Protein AF-A0A257JCA1-F1 (afdb_monomer_lite)

Foldseek 3Di:
DDDDDDPPVVVVVVVVVVVVVVVVVVVVVVPDDDPDDDDDDDDDDDDDDDDDDDPDDDDDDDDDDDDDPDDDPDDDPDDADWPDADDDPPDDDDPPDDGTDGDCVVVVVVVVVVVVVD

Structure (mmCIF, N/CA/C/O backbone):
data_AF-A0A257JCA1-F1
#
_entry.id   AF-A0A257JCA1-F1
#
loop_
_atom_site.group_PDB
_atom_site.id
_atom_site.type_symbol
_atom_site.label_atom_id
_atom_site.label_alt_id
_atom_site.label_comp_id
_atom_site.label_asym_id
_atom_site.label_entity_id
_atom_site.label_seq_id
_atom_site.pdbx_PDB_ins_code
_atom_site.Cartn_x
_atom_site.Cartn_y
_atom_site.Cartn_z
_atom_site.occupancy
_atom_site.B_iso_or_equiv
_atom_site.auth_seq_id
_atom_site.auth_comp_id
_atom_site.auth_asym_id
_atom_site.auth_atom_id
_atom_site.pdbx_PDB_model_num
ATOM 1 N N . MET A 1 1 ? 96.334 26.324 -127.479 1.00 39.38 1 MET A N 1
ATOM 2 C CA . MET A 1 1 ? 95.784 27.562 -126.886 1.00 39.38 1 MET A CA 1
ATOM 3 C C . MET A 1 1 ? 94.420 27.257 -126.270 1.00 39.38 1 MET A C 1
ATOM 5 O O . MET A 1 1 ? 93.575 26.792 -127.014 1.00 39.38 1 MET A O 1
ATOM 9 N N . ILE A 1 2 ? 94.298 27.480 -124.946 1.00 42.25 2 ILE A N 1
ATOM 10 C CA . ILE A 1 2 ? 93.134 27.915 -124.125 1.00 42.25 2 ILE A CA 1
ATOM 11 C C . ILE A 1 2 ? 91.769 27.204 -124.338 1.00 42.25 2 ILE A C 1
ATOM 13 O O . ILE A 1 2 ? 91.261 27.161 -125.443 1.00 42.25 2 ILE A O 1
ATOM 17 N N . GLY A 1 3 ? 91.041 26.707 -123.331 1.00 42.28 3 GLY A N 1
ATOM 18 C CA . GLY A 1 3 ? 91.123 26.918 -121.888 1.00 42.28 3 GLY A CA 1
ATOM 19 C C . GLY A 1 3 ? 90.089 26.077 -121.124 1.00 42.28 3 GLY A C 1
ATOM 20 O O . GLY A 1 3 ? 89.046 25.676 -121.640 1.00 42.28 3 GLY A O 1
ATOM 21 N N . SER A 1 4 ? 90.459 25.792 -119.884 1.00 62.75 4 SER A N 1
ATOM 22 C CA . SER A 1 4 ? 89.821 24.966 -118.867 1.00 62.75 4 SER A CA 1
ATOM 23 C C . SER A 1 4 ? 88.777 25.743 -118.063 1.00 62.75 4 SER A C 1
ATOM 25 O O . SER A 1 4 ? 89.160 26.576 -117.261 1.00 62.75 4 SER A O 1
ATOM 27 N N . GLU A 1 5 ? 87.482 25.447 -118.175 1.00 54.94 5 GLU A N 1
ATOM 28 C CA . GLU A 1 5 ? 86.466 25.975 -117.249 1.00 54.94 5 GLU A CA 1
ATOM 29 C C . GLU A 1 5 ? 85.265 25.010 -117.236 1.00 54.94 5 GLU A C 1
ATOM 31 O O . GLU A 1 5 ? 84.702 24.771 -118.303 1.00 54.94 5 GLU A O 1
ATOM 36 N N . ARG A 1 6 ? 84.868 24.473 -116.062 1.00 54.22 6 ARG A N 1
ATOM 37 C CA . ARG A 1 6 ? 83.519 23.959 -115.652 1.00 54.22 6 ARG A CA 1
ATOM 38 C C . ARG A 1 6 ? 83.479 22.756 -114.659 1.00 54.22 6 ARG A C 1
ATOM 40 O O . ARG A 1 6 ? 82.448 22.081 -114.630 1.00 54.22 6 ARG A O 1
ATOM 47 N N . PRO A 1 7 ? 84.445 22.496 -113.746 1.00 52.44 7 PRO A N 1
ATOM 48 C CA . PRO A 1 7 ? 84.179 21.578 -112.622 1.00 52.44 7 PRO A CA 1
ATOM 49 C C . PRO A 1 7 ? 83.184 22.177 -111.596 1.00 52.44 7 PRO A C 1
ATOM 51 O O . PRO A 1 7 ? 82.576 21.457 -110.806 1.00 52.44 7 PRO A O 1
ATOM 54 N N . LEU A 1 8 ? 82.942 23.495 -111.652 1.00 58.09 8 LEU A N 1
ATOM 55 C CA . LEU A 1 8 ? 82.183 24.244 -110.644 1.00 58.09 8 LEU A CA 1
ATOM 56 C C . LEU A 1 8 ? 80.653 24.042 -110.705 1.00 58.09 8 LEU A C 1
ATOM 58 O O . LEU A 1 8 ? 79.987 24.024 -109.670 1.00 58.09 8 LEU A O 1
ATOM 62 N N . LYS A 1 9 ? 80.072 23.819 -111.898 1.00 54.44 9 LYS A N 1
ATOM 63 C CA . LYS A 1 9 ? 78.611 23.625 -112.051 1.00 54.44 9 LYS A CA 1
ATOM 64 C C . LYS A 1 9 ? 78.116 22.302 -111.451 1.00 54.44 9 LYS A C 1
ATOM 66 O O . LYS A 1 9 ? 76.950 22.207 -111.074 1.00 54.44 9 LYS A O 1
ATOM 71 N N . LEU A 1 10 ? 78.980 21.288 -111.347 1.00 59.59 10 LEU A N 1
ATOM 72 C CA . LEU A 1 10 ? 78.611 19.973 -110.816 1.00 59.59 10 LEU A CA 1
ATOM 73 C C . LEU A 1 10 ? 78.616 19.951 -109.278 1.00 59.59 10 LEU A C 1
ATOM 75 O O . LEU A 1 10 ? 77.737 19.334 -108.678 1.00 59.59 10 LEU A O 1
ATOM 79 N N . MET A 1 11 ? 79.538 20.684 -108.641 1.00 60.31 11 MET A N 1
ATOM 80 C CA . MET A 1 11 ? 79.561 20.869 -107.181 1.00 60.31 11 MET A CA 1
ATOM 81 C C . MET A 1 11 ? 78.356 21.680 -106.686 1.00 60.31 11 MET A C 1
ATOM 83 O O . MET A 1 11 ? 77.721 21.276 -105.714 1.00 60.31 11 MET A O 1
ATOM 87 N N . PHE A 1 12 ? 77.963 22.745 -107.396 1.00 60.31 12 PHE A N 1
ATOM 88 C CA . PHE A 1 12 ? 76.792 23.554 -107.023 1.00 60.31 12 PHE A CA 1
ATOM 89 C C . PHE A 1 12 ? 75.468 22.774 -107.110 1.00 60.31 12 PHE A C 1
ATOM 91 O O . PHE A 1 12 ? 74.595 22.928 -106.259 1.00 60.31 12 PHE A O 1
ATOM 98 N N . ARG A 1 13 ? 75.330 21.876 -108.098 1.00 66.56 13 ARG A N 1
ATOM 99 C CA . ARG A 1 13 ? 74.152 20.997 -108.234 1.00 66.56 13 ARG A CA 1
ATOM 100 C C . ARG A 1 13 ? 74.057 19.960 -107.116 1.00 66.56 13 ARG A C 1
ATOM 102 O O . ARG A 1 13 ? 72.957 19.677 -106.656 1.00 66.56 13 ARG A O 1
ATOM 109 N N . ARG A 1 14 ? 75.193 19.416 -106.664 1.00 72.50 14 ARG A N 1
ATOM 110 C CA . ARG A 1 14 ? 75.245 18.472 -105.535 1.00 72.50 14 ARG A CA 1
ATOM 111 C C . ARG A 1 14 ? 74.912 19.158 -104.206 1.00 72.50 14 ARG A C 1
ATOM 113 O O . ARG A 1 14 ? 74.148 18.592 -103.434 1.00 72.50 14 ARG A O 1
ATOM 120 N N . ALA A 1 15 ? 75.398 20.385 -103.996 1.00 74.19 15 ALA A N 1
ATOM 121 C CA . ALA A 1 15 ? 75.069 21.195 -102.821 1.00 74.19 15 ALA A CA 1
ATOM 122 C C . ALA A 1 15 ? 73.580 21.594 -102.771 1.00 74.19 15 ALA A C 1
ATOM 124 O O . ALA A 1 15 ? 72.957 21.556 -101.711 1.00 74.19 15 ALA A O 1
ATOM 125 N N . ALA A 1 16 ? 72.980 21.916 -103.923 1.00 77.38 16 ALA A N 1
ATOM 126 C CA . ALA A 1 16 ? 71.544 22.180 -104.013 1.00 77.38 16 ALA A CA 1
ATOM 127 C C . ALA A 1 16 ? 70.705 20.925 -103.705 1.00 77.38 16 ALA A C 1
ATOM 129 O O . ALA A 1 16 ? 69.704 21.016 -102.996 1.00 77.38 16 ALA A O 1
ATOM 130 N N . LEU A 1 17 ? 71.132 19.745 -104.179 1.00 79.69 17 LEU A N 1
ATOM 131 C CA . LEU A 1 17 ? 70.440 18.482 -103.905 1.00 79.69 17 LEU A CA 1
ATOM 132 C C . LEU A 1 17 ? 70.507 18.099 -102.417 1.00 79.69 17 LEU A C 1
ATOM 134 O O . LEU A 1 17 ? 69.503 17.666 -101.856 1.00 79.69 17 LEU A O 1
ATOM 138 N N . SER A 1 18 ? 71.663 18.289 -101.767 1.00 79.12 18 SER A N 1
ATOM 139 C CA . SER A 1 18 ? 71.821 18.006 -100.334 1.00 79.12 18 SER A CA 1
ATOM 140 C C . SER A 1 18 ? 71.013 18.965 -99.460 1.00 79.12 18 SER A C 1
ATOM 142 O O . SER A 1 18 ? 70.424 18.531 -98.474 1.00 79.12 18 SER A O 1
ATOM 144 N N . ALA A 1 19 ? 70.930 20.247 -99.834 1.00 81.06 19 ALA A N 1
ATOM 145 C CA . ALA A 1 19 ? 70.108 21.228 -99.126 1.00 81.06 19 ALA A CA 1
ATOM 146 C C . ALA A 1 19 ? 68.605 20.912 -99.235 1.00 81.06 19 ALA A C 1
ATOM 148 O O . ALA A 1 19 ? 67.873 21.038 -98.253 1.00 81.06 19 ALA A O 1
ATOM 149 N N . LEU A 1 20 ? 68.150 20.441 -100.403 1.00 82.62 20 LEU A N 1
ATOM 150 C CA . LEU A 1 20 ? 66.756 20.045 -100.612 1.00 82.62 20 LEU A CA 1
ATOM 151 C C . LEU A 1 20 ? 66.385 18.801 -99.784 1.00 82.62 20 LEU A C 1
ATOM 153 O O . LEU A 1 20 ? 65.335 18.771 -99.143 1.00 82.62 20 LEU A O 1
ATOM 157 N N . LEU A 1 21 ? 67.276 17.803 -99.745 1.00 82.31 21 LEU A N 1
ATOM 158 C CA . LEU A 1 21 ? 67.121 16.599 -98.921 1.00 82.31 21 LEU A CA 1
ATOM 159 C C . LEU A 1 21 ? 67.073 16.935 -97.426 1.00 82.31 21 LEU A C 1
ATOM 161 O O . LEU A 1 21 ? 66.183 16.459 -96.723 1.00 82.31 21 LEU A O 1
ATOM 165 N N . PHE A 1 22 ? 67.970 17.802 -96.951 1.00 81.12 22 PHE A N 1
ATOM 166 C CA . PHE A 1 22 ? 67.994 18.216 -95.548 1.00 81.12 22 PHE A CA 1
ATOM 167 C C . PHE A 1 22 ? 66.722 18.981 -95.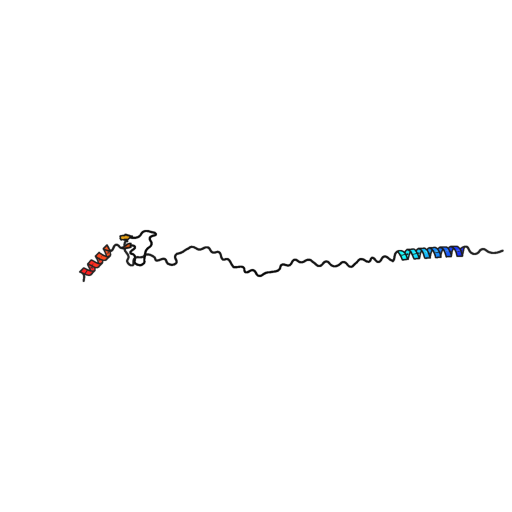151 1.00 81.12 22 PHE A C 1
ATOM 169 O O . PHE A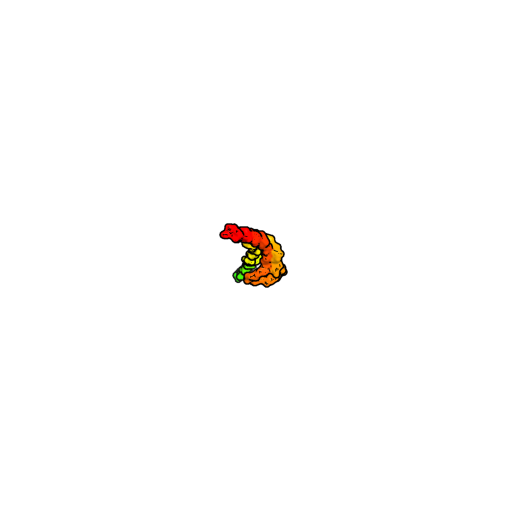 1 22 ? 66.149 18.714 -94.099 1.00 81.12 22 PHE A O 1
ATOM 176 N N . SER A 1 23 ? 66.220 19.858 -96.027 1.00 79.19 23 SER A N 1
ATOM 177 C CA . SER A 1 23 ? 64.949 20.567 -95.821 1.00 79.19 23 SER A CA 1
ATOM 178 C C . SER A 1 23 ? 63.760 19.605 -95.702 1.00 79.19 23 SER A C 1
ATOM 180 O O . SER A 1 23 ? 62.955 19.719 -94.778 1.00 79.19 23 SER A O 1
ATOM 182 N N . SER A 1 24 ? 63.688 18.588 -96.572 1.00 76.31 24 SER A N 1
ATOM 183 C CA . SER A 1 24 ? 62.618 17.582 -96.505 1.00 76.31 24 SER A CA 1
ATOM 184 C C . SER A 1 24 ? 62.632 16.779 -95.198 1.00 76.31 24 SER A C 1
ATOM 186 O O . SER A 1 24 ? 61.572 16.458 -94.666 1.00 76.31 24 SER A O 1
ATOM 188 N N . LEU A 1 25 ? 63.820 16.517 -94.640 1.00 78.62 25 LEU A N 1
ATOM 189 C CA . LEU A 1 25 ? 63.969 15.766 -93.396 1.00 78.62 25 LEU A CA 1
ATOM 190 C C . LEU A 1 25 ? 63.509 16.578 -92.174 1.00 78.62 25 LEU A C 1
ATOM 192 O O . LEU A 1 25 ? 62.899 16.023 -91.264 1.00 78.62 25 LEU A O 1
ATOM 196 N N . VAL A 1 26 ? 63.742 17.894 -92.175 1.00 78.38 26 VAL A N 1
ATOM 197 C CA . VAL A 1 26 ? 63.293 18.793 -91.097 1.00 78.38 26 VAL A CA 1
ATOM 198 C C . VAL A 1 26 ? 61.766 18.944 -91.086 1.00 78.38 26 VAL A C 1
ATOM 200 O O . VAL A 1 26 ? 61.173 19.023 -90.010 1.00 78.38 26 VAL A O 1
ATOM 203 N N . LEU A 1 27 ? 61.103 18.917 -92.250 1.00 74.69 27 LEU A N 1
ATOM 204 C CA . LEU A 1 27 ? 59.639 19.029 -92.323 1.00 74.69 27 LEU A CA 1
ATOM 205 C C . LEU A 1 27 ? 58.899 17.805 -91.755 1.00 74.69 27 LEU A C 1
ATOM 207 O O . LEU A 1 27 ? 57.819 17.971 -91.193 1.00 74.69 27 LEU A O 1
ATOM 211 N N . VAL A 1 28 ? 59.468 16.597 -91.845 1.00 73.25 28 VAL A N 1
ATOM 212 C CA . VAL A 1 28 ? 58.833 15.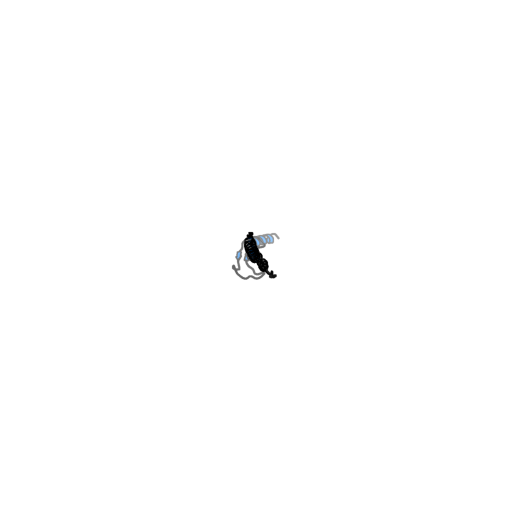373 -91.310 1.00 73.25 28 VAL A CA 1
ATOM 213 C C . VAL A 1 28 ? 58.779 15.374 -89.772 1.00 73.25 28 VAL A C 1
ATOM 215 O O . VAL A 1 28 ? 57.870 14.789 -89.191 1.00 73.25 28 VAL A O 1
ATOM 218 N N . GLY A 1 29 ? 59.700 16.070 -89.097 1.00 64.56 29 GLY A N 1
ATOM 219 C CA . GLY A 1 29 ? 59.757 16.125 -87.629 1.00 64.56 29 GLY A CA 1
ATOM 220 C C . GLY A 1 29 ? 58.822 17.145 -86.967 1.00 64.56 29 GLY A C 1
ATOM 221 O O . GLY A 1 29 ? 58.613 17.074 -85.761 1.00 64.56 29 GLY A O 1
ATOM 222 N N . CYS A 1 30 ? 58.248 18.088 -87.723 1.00 69.50 30 CYS A N 1
ATOM 223 C CA . CYS A 1 30 ? 57.456 19.199 -87.169 1.00 69.50 30 CYS A CA 1
ATOM 224 C C . CYS A 1 30 ? 55.932 18.935 -87.175 1.00 69.50 30 CYS A C 1
ATOM 226 O O . CYS A 1 30 ? 55.138 19.849 -86.971 1.00 69.50 30 CYS A O 1
ATOM 228 N N . GLY A 1 31 ? 55.513 17.692 -87.444 1.00 58.97 31 GLY A N 1
ATOM 229 C CA . GLY A 1 31 ? 54.119 17.337 -87.740 1.00 58.97 31 GLY A CA 1
ATOM 230 C C . GLY A 1 31 ? 53.378 16.495 -86.697 1.00 58.97 31 GLY A C 1
ATOM 231 O O . GLY A 1 31 ? 52.286 16.026 -86.994 1.00 58.97 31 GLY A O 1
ATOM 232 N N . SER A 1 32 ? 53.923 16.261 -85.502 1.00 58.62 32 SER A N 1
ATOM 233 C CA . SER A 1 32 ? 53.242 15.460 -84.471 1.00 58.62 32 SER A CA 1
ATOM 234 C C . SER A 1 32 ? 52.509 16.341 -83.456 1.00 58.62 32 SER A C 1
ATOM 236 O O . SER A 1 32 ? 53.006 16.592 -82.359 1.00 58.62 32 SER A O 1
ATOM 238 N N . ALA A 1 33 ? 51.308 16.790 -83.827 1.00 58.94 33 ALA A N 1
ATOM 239 C CA . ALA A 1 33 ? 50.300 17.240 -82.872 1.00 58.94 33 ALA A CA 1
ATOM 240 C C . ALA A 1 33 ? 49.597 16.000 -82.296 1.00 58.94 33 ALA A C 1
ATOM 242 O O . ALA A 1 33 ? 48.967 15.232 -83.019 1.00 58.94 33 ALA A O 1
ATOM 243 N N . SER A 1 34 ? 49.776 15.766 -80.998 1.00 59.53 34 SER A N 1
ATOM 244 C CA . SER A 1 34 ? 49.146 14.664 -80.273 1.00 59.53 34 SER A CA 1
ATOM 245 C C . SER A 1 34 ? 47.705 15.044 -79.924 1.00 59.53 34 SER A C 1
ATOM 247 O O . SER A 1 34 ? 47.487 15.753 -78.943 1.00 59.53 34 SER A O 1
ATOM 249 N N . ASP A 1 35 ? 46.731 14.560 -80.695 1.00 60.03 35 ASP A N 1
ATOM 250 C CA . ASP A 1 35 ? 45.301 14.650 -80.365 1.00 60.03 35 ASP A CA 1
ATOM 251 C C . ASP A 1 35 ? 44.969 13.705 -79.198 1.00 60.03 35 ASP A C 1
ATOM 253 O O . ASP A 1 35 ? 44.604 12.542 -79.380 1.00 60.03 35 ASP A O 1
ATOM 257 N N . ALA A 1 36 ? 45.129 14.197 -77.969 1.00 62.00 36 ALA A N 1
ATOM 258 C CA . ALA A 1 36 ? 44.594 13.544 -76.779 1.00 62.00 36 ALA A CA 1
ATOM 259 C C . ALA A 1 36 ? 43.189 14.106 -76.475 1.00 62.00 36 ALA A C 1
ATOM 261 O O . ALA A 1 36 ? 43.036 15.328 -76.395 1.00 62.00 36 ALA A O 1
ATOM 262 N N . PRO A 1 37 ? 42.156 13.263 -76.284 1.00 66.94 37 PRO A N 1
ATOM 263 C CA . PRO A 1 37 ? 40.826 13.745 -75.925 1.00 66.94 37 PRO A CA 1
ATOM 264 C C . PRO A 1 37 ? 40.832 14.402 -74.530 1.00 66.94 37 PRO A C 1
ATOM 266 O O . PRO A 1 37 ? 41.587 13.970 -73.653 1.00 66.94 37 PRO A O 1
ATOM 269 N N . PRO A 1 38 ? 39.986 15.423 -74.289 1.00 64.69 38 PRO A N 1
ATOM 270 C CA . PRO A 1 38 ? 39.912 16.092 -72.995 1.00 64.69 38 PRO A CA 1
ATOM 271 C C . PRO A 1 38 ? 39.449 15.111 -71.912 1.00 64.69 38 PRO A C 1
ATOM 273 O O . PRO A 1 38 ? 38.412 14.458 -72.034 1.00 64.69 38 PRO A O 1
ATOM 276 N N . THR A 1 39 ? 40.223 15.009 -70.835 1.00 64.06 39 THR A N 1
ATOM 277 C CA . THR A 1 39 ? 39.898 14.196 -69.662 1.00 64.06 39 THR A CA 1
ATOM 278 C C . THR A 1 39 ? 38.653 14.751 -68.972 1.00 64.06 39 THR A C 1
ATOM 280 O O . THR A 1 39 ? 38.667 15.844 -68.407 1.00 64.06 39 THR A O 1
ATOM 283 N N . ALA A 1 40 ? 37.553 13.994 -69.010 1.00 68.50 40 ALA A N 1
ATOM 284 C CA . ALA A 1 40 ? 36.354 14.312 -68.245 1.00 68.50 40 ALA A CA 1
ATOM 285 C C . ALA A 1 40 ? 36.695 14.328 -66.745 1.00 68.50 40 ALA A C 1
ATOM 287 O O . ALA A 1 40 ? 37.182 13.338 -66.197 1.00 68.50 40 ALA A O 1
ATOM 288 N N . GLN A 1 41 ? 36.468 15.464 -66.085 1.00 70.56 41 GLN A N 1
ATOM 289 C CA . GLN A 1 41 ? 36.692 15.613 -64.649 1.00 70.56 41 GLN A CA 1
ATOM 290 C C . GLN A 1 41 ? 35.698 14.723 -63.892 1.00 70.56 41 GLN A C 1
ATOM 292 O O . GLN A 1 41 ? 34.485 14.893 -64.011 1.00 70.56 41 GLN A O 1
ATOM 297 N N . ALA A 1 42 ? 36.206 13.752 -63.131 1.00 72.81 42 ALA A N 1
ATOM 298 C CA . ALA A 1 42 ? 35.374 12.865 -62.329 1.00 72.81 42 ALA A CA 1
ATOM 299 C C . ALA A 1 42 ? 34.677 13.665 -61.216 1.00 72.81 42 ALA A C 1
ATOM 301 O O . ALA A 1 42 ? 35.338 14.268 -60.370 1.00 72.81 42 ALA A O 1
ATOM 302 N N . LEU A 1 43 ? 33.341 13.676 -61.218 1.00 79.56 43 LEU A N 1
ATOM 303 C CA . LEU A 1 43 ? 32.563 14.320 -60.162 1.00 79.56 43 LEU A CA 1
ATOM 304 C C . LEU A 1 43 ? 32.749 13.563 -58.835 1.00 79.56 43 LEU A C 1
ATOM 306 O O . LEU A 1 43 ? 32.717 12.326 -58.824 1.00 79.56 43 LEU A O 1
ATOM 310 N N . PRO A 1 44 ? 32.925 14.272 -57.705 1.00 80.12 44 PRO A N 1
ATOM 311 C CA . PRO A 1 44 ? 33.095 13.630 -56.412 1.00 80.12 44 PRO A CA 1
ATOM 312 C C . PRO A 1 44 ? 31.806 12.904 -56.017 1.00 80.12 44 PRO A C 1
ATOM 314 O O . PRO A 1 44 ? 30.718 13.478 -56.006 1.00 80.12 44 PRO A O 1
ATOM 317 N N . THR A 1 45 ? 31.931 11.621 -55.681 1.00 86.25 45 THR A N 1
ATOM 318 C CA . THR A 1 45 ? 30.804 10.823 -55.192 1.00 86.25 45 THR A CA 1
ATOM 319 C C . THR A 1 45 ? 30.502 11.193 -53.743 1.00 86.25 45 THR A C 1
ATOM 321 O O . THR A 1 45 ? 31.386 11.135 -52.889 1.00 86.25 45 THR A O 1
ATOM 324 N N . VAL A 1 46 ? 29.245 11.535 -53.457 1.00 87.56 46 VAL A N 1
ATOM 325 C CA . VAL A 1 46 ? 28.763 11.855 -52.107 1.00 87.56 46 VAL A CA 1
ATOM 326 C C . VAL A 1 46 ? 27.730 10.835 -51.643 1.00 87.56 46 VAL A C 1
ATOM 328 O O . VAL A 1 46 ? 26.959 10.298 -52.438 1.00 87.56 46 VAL A O 1
ATOM 331 N N . ARG A 1 47 ? 27.707 10.567 -50.337 1.00 89.06 47 ARG A N 1
ATOM 332 C CA . ARG A 1 47 ? 26.705 9.704 -49.706 1.00 89.06 47 ARG A CA 1
ATOM 333 C C . ARG A 1 47 ? 25.604 10.574 -49.116 1.00 89.06 47 ARG A C 1
ATOM 335 O O . ARG A 1 47 ? 25.888 11.451 -48.307 1.00 89.06 47 ARG A O 1
ATOM 342 N N . VAL A 1 48 ? 24.362 10.288 -49.486 1.00 89.81 48 VAL A N 1
ATOM 343 C CA . VAL A 1 48 ? 23.173 10.930 -48.916 1.00 89.81 48 VAL A CA 1
ATOM 344 C C . VAL A 1 48 ? 22.322 9.898 -48.187 1.00 89.81 48 VAL A C 1
ATOM 346 O O . VAL A 1 48 ? 22.330 8.717 -48.535 1.00 89.81 48 VAL A O 1
ATOM 349 N N . ALA A 1 49 ? 21.590 10.351 -47.176 1.00 89.12 49 ALA A N 1
ATOM 350 C CA . ALA A 1 49 ? 20.566 9.572 -46.497 1.00 89.12 49 ALA A CA 1
ATOM 351 C C . ALA A 1 49 ? 19.252 10.354 -46.546 1.00 89.12 49 ALA A C 1
ATOM 353 O O .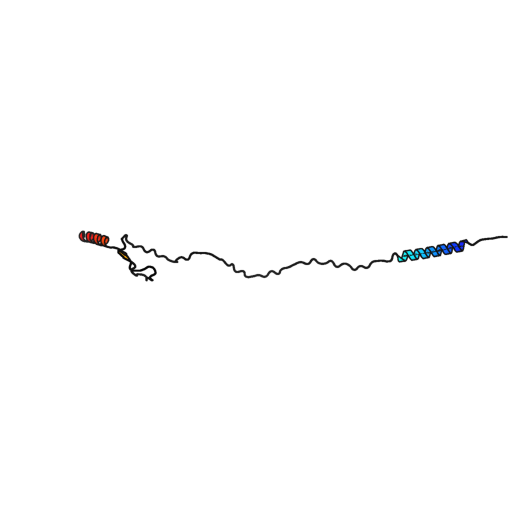 ALA A 1 49 ? 19.239 11.565 -46.331 1.00 89.12 49 ALA A O 1
ATOM 354 N N . ILE A 1 50 ? 18.157 9.660 -46.850 1.00 85.50 50 ILE A N 1
ATOM 355 C CA . ILE A 1 50 ? 16.816 10.244 -46.867 1.00 85.50 50 ILE A CA 1
ATOM 356 C C . ILE A 1 50 ? 16.253 10.127 -45.451 1.00 85.50 50 ILE A C 1
ATOM 358 O O . ILE A 1 50 ? 16.182 9.029 -44.902 1.00 85.50 50 ILE A O 1
ATOM 362 N N . VAL A 1 51 ? 15.873 11.256 -44.854 1.00 86.69 51 VAL A N 1
ATOM 363 C CA . VAL A 1 51 ? 15.270 11.288 -43.517 1.00 86.69 51 VAL A CA 1
ATOM 364 C C . VAL A 1 51 ? 13.767 11.068 -43.652 1.00 86.69 51 VAL A C 1
ATOM 366 O O . VAL A 1 51 ? 13.094 11.804 -44.368 1.00 86.69 51 VAL A O 1
ATOM 369 N N . ALA A 1 52 ? 13.245 10.064 -42.951 1.00 85.12 52 ALA A N 1
ATOM 370 C CA . ALA A 1 52 ? 11.814 9.829 -42.807 1.00 85.12 52 ALA A CA 1
ATOM 371 C C . ALA A 1 52 ? 11.386 10.132 -41.369 1.00 85.12 52 ALA A C 1
ATOM 373 O O . ALA A 1 52 ? 12.116 9.845 -40.419 1.00 85.12 52 ALA A O 1
ATOM 374 N N . THR A 1 53 ? 10.196 10.706 -41.205 1.00 79.38 53 THR A N 1
ATOM 375 C CA . THR A 1 53 ? 9.607 10.943 -39.886 1.00 79.38 53 THR A CA 1
ATOM 376 C C . THR A 1 53 ? 9.115 9.615 -39.320 1.00 79.38 53 THR A C 1
ATOM 378 O O . THR A 1 53 ? 8.210 8.999 -39.880 1.00 79.38 53 THR A O 1
ATOM 381 N N . SER A 1 54 ? 9.702 9.162 -38.215 1.00 79.50 54 SER A N 1
ATOM 382 C CA . SER A 1 54 ? 9.187 8.035 -37.441 1.00 79.50 54 SER A CA 1
ATOM 383 C C . SER A 1 54 ? 8.439 8.561 -36.218 1.00 79.50 54 SER A C 1
ATOM 385 O O . SER A 1 54 ? 8.917 9.440 -35.501 1.00 79.50 54 SER A O 1
ATOM 387 N N . ALA A 1 55 ? 7.238 8.034 -35.978 1.00 76.50 55 ALA A N 1
ATOM 388 C CA . ALA A 1 55 ? 6.536 8.257 -34.723 1.00 76.50 55 ALA A CA 1
ATOM 389 C C . ALA A 1 55 ? 7.250 7.443 -33.636 1.00 76.50 55 ALA A C 1
ATOM 391 O O . ALA A 1 55 ? 7.009 6.248 -33.486 1.00 76.50 55 ALA A O 1
ATOM 392 N N . SER A 1 56 ? 8.181 8.075 -32.924 1.00 73.38 56 SER A N 1
ATOM 393 C CA . SER A 1 56 ? 8.795 7.481 -31.739 1.00 73.38 56 SER A CA 1
ATOM 394 C C . SER A 1 56 ? 7.896 7.763 -30.540 1.00 73.38 56 SER A C 1
ATOM 396 O O . SER A 1 56 ? 7.713 8.921 -30.159 1.00 73.38 56 SER A O 1
ATOM 398 N N . ALA A 1 57 ? 7.290 6.722 -29.971 1.00 79.38 57 ALA A N 1
ATOM 399 C CA . ALA A 1 57 ? 6.606 6.842 -28.692 1.00 79.38 57 ALA A CA 1
ATOM 400 C C . ALA A 1 57 ? 7.663 6.883 -27.582 1.00 79.38 57 ALA A C 1
ATOM 402 O O . ALA A 1 57 ? 8.535 6.018 -27.517 1.00 79.38 57 ALA A O 1
ATOM 403 N N . LEU A 1 58 ? 7.595 7.895 -26.716 1.00 84.31 58 LEU A N 1
ATOM 404 C CA . LEU A 1 58 ? 8.447 7.962 -25.535 1.00 84.31 58 LEU A CA 1
ATOM 405 C C . LEU A 1 58 ? 7.986 6.888 -24.542 1.00 84.31 58 LEU A C 1
ATOM 407 O O . LEU A 1 58 ? 6.939 7.031 -23.912 1.00 84.31 58 LEU A O 1
ATOM 411 N N . GLU A 1 59 ? 8.755 5.811 -24.414 1.00 86.75 59 GLU A N 1
ATOM 412 C CA . GLU A 1 59 ? 8.532 4.799 -23.385 1.00 86.75 59 GLU A CA 1
ATOM 413 C C . GLU A 1 59 ? 9.152 5.278 -22.067 1.00 86.75 59 GLU A C 1
ATOM 415 O O . GLU A 1 59 ? 10.360 5.495 -21.975 1.00 86.75 59 GLU A O 1
ATOM 420 N N . ILE A 1 60 ? 8.318 5.472 -21.043 1.00 87.88 60 ILE A N 1
ATOM 421 C CA . ILE A 1 60 ? 8.767 5.832 -19.696 1.00 87.88 60 ILE A CA 1
ATOM 422 C C . ILE A 1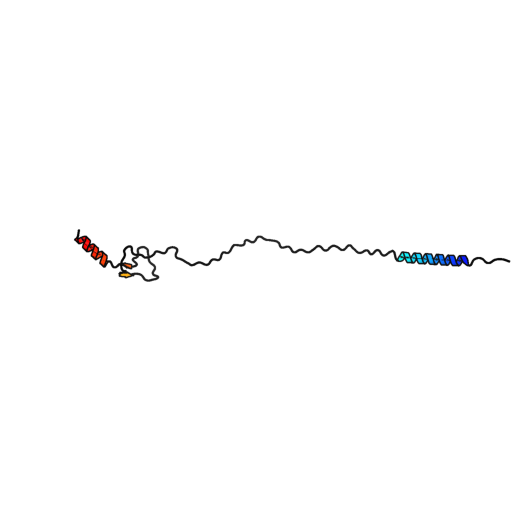 60 ? 8.656 4.589 -18.820 1.00 87.88 60 ILE A C 1
ATOM 424 O O . ILE A 1 60 ? 7.555 4.113 -18.544 1.00 87.88 60 ILE A O 1
ATOM 428 N N . GLN A 1 61 ? 9.798 4.089 -18.356 1.00 91.25 61 GLN A N 1
ATOM 429 C CA . GLN A 1 61 ? 9.866 3.017 -17.370 1.00 91.25 61 GLN A CA 1
ATOM 430 C C . GLN A 1 61 ? 10.105 3.621 -15.988 1.00 91.25 61 GLN A C 1
ATOM 432 O O . GLN A 1 61 ? 11.026 4.414 -15.794 1.00 91.25 61 GLN A O 1
ATOM 437 N N . ALA A 1 62 ? 9.268 3.251 -15.024 1.00 90.31 62 ALA A N 1
ATOM 438 C CA . ALA A 1 62 ? 9.375 3.705 -13.646 1.00 90.31 62 ALA A CA 1
ATOM 439 C C . ALA A 1 62 ? 9.166 2.534 -12.686 1.00 90.31 62 ALA A C 1
ATOM 441 O O . ALA A 1 62 ? 8.396 1.614 -12.959 1.00 90.31 62 ALA A O 1
ATOM 442 N N . ILE A 1 63 ? 9.852 2.594 -11.547 1.00 92.44 63 ILE A N 1
ATOM 443 C CA . ILE A 1 63 ? 9.723 1.633 -10.454 1.00 92.44 63 ILE A CA 1
ATOM 444 C C . ILE A 1 63 ? 8.995 2.345 -9.318 1.00 92.44 63 ILE A C 1
ATOM 446 O O . ILE A 1 63 ? 9.336 3.473 -8.965 1.00 92.44 63 ILE A O 1
ATOM 450 N N . GLY A 1 64 ? 7.994 1.688 -8.746 1.00 90.62 64 GLY A N 1
ATOM 451 C CA . GLY A 1 64 ? 7.229 2.206 -7.621 1.00 90.62 64 GLY A CA 1
ATOM 452 C C . GLY A 1 64 ? 6.756 1.077 -6.720 1.00 90.62 64 GLY A C 1
ATOM 453 O O . GLY A 1 64 ? 6.751 -0.091 -7.110 1.00 90.62 64 GLY A O 1
ATOM 454 N N . THR A 1 65 ? 6.364 1.428 -5.503 1.00 91.88 65 THR A N 1
ATOM 455 C CA . THR A 1 65 ? 5.754 0.495 -4.560 1.00 91.88 65 THR A CA 1
ATOM 456 C C . THR A 1 65 ? 4.236 0.558 -4.679 1.00 91.88 65 THR A C 1
ATOM 458 O O . THR A 1 65 ? 3.644 1.631 -4.800 1.00 91.88 65 THR A O 1
ATOM 461 N N . ALA A 1 66 ? 3.590 -0.607 -4.653 1.00 88.50 66 ALA A N 1
ATOM 462 C CA . ALA A 1 66 ? 2.142 -0.674 -4.543 1.00 88.50 66 ALA A CA 1
ATOM 463 C C . ALA A 1 66 ? 1.737 -0.306 -3.110 1.00 88.50 66 ALA A C 1
ATOM 465 O O . ALA A 1 66 ? 2.258 -0.871 -2.150 1.00 88.50 66 ALA A O 1
ATOM 466 N N . MET A 1 67 ? 0.805 0.633 -2.975 1.00 85.94 67 MET A N 1
ATOM 467 C CA . MET A 1 67 ? 0.226 1.030 -1.694 1.00 85.94 67 MET A CA 1
ATOM 468 C C . MET A 1 67 ? -1.296 1.043 -1.793 1.00 85.94 67 MET A C 1
ATOM 470 O O . MET A 1 67 ? -1.866 1.254 -2.869 1.00 85.94 67 MET A O 1
ATOM 474 N N . TRP A 1 68 ? -1.962 0.807 -0.667 1.00 85.69 68 TRP A N 1
ATOM 475 C CA . TRP A 1 68 ? -3.414 0.894 -0.593 1.00 85.69 68 TRP A CA 1
ATOM 476 C C . TRP A 1 68 ? -3.859 2.341 -0.828 1.00 85.69 68 TRP A C 1
ATOM 478 O O . TRP A 1 68 ? -3.300 3.274 -0.261 1.00 85.69 68 TRP A O 1
ATOM 488 N N . ARG A 1 69 ? -4.892 2.543 -1.658 1.00 85.50 69 ARG A N 1
ATOM 489 C CA . ARG A 1 69 ? -5.461 3.884 -1.905 1.00 85.50 69 ARG A CA 1
ATOM 490 C C . ARG A 1 69 ? -6.043 4.501 -0.629 1.00 85.50 69 ARG A C 1
ATOM 492 O O . ARG A 1 69 ? -6.064 5.719 -0.491 1.00 85.50 69 ARG A O 1
ATOM 499 N N . GLN A 1 70 ? -6.579 3.660 0.250 1.00 80.06 70 GLN A N 1
ATOM 500 C CA . GLN A 1 70 ? -7.175 4.044 1.521 1.00 80.06 70 GLN A CA 1
ATOM 501 C C . GLN A 1 70 ? -6.804 2.995 2.563 1.00 80.06 70 GLN A C 1
ATOM 503 O O . GLN A 1 70 ? -7.108 1.817 2.392 1.00 80.06 70 GLN A O 1
ATOM 508 N N . GLU A 1 71 ? -6.177 3.446 3.639 1.00 80.25 71 GLU A N 1
ATOM 509 C CA . GLU A 1 71 ? -5.911 2.665 4.837 1.00 80.25 71 GLU A CA 1
ATOM 510 C C . GLU A 1 71 ? -6.688 3.320 5.977 1.00 80.25 71 GLU A C 1
ATOM 512 O O . GLU A 1 71 ? -6.660 4.540 6.136 1.00 80.25 71 GLU A O 1
ATOM 517 N N . THR A 1 72 ? -7.463 2.530 6.717 1.00 80.25 72 THR A N 1
ATOM 518 C CA . THR A 1 72 ? -8.191 3.031 7.885 1.00 80.25 72 THR A CA 1
ATOM 519 C C . THR A 1 72 ? -7.477 2.510 9.121 1.00 80.25 72 THR A C 1
ATOM 521 O O . THR A 1 72 ? -7.572 1.309 9.381 1.00 80.25 72 THR A O 1
ATOM 524 N N . PRO A 1 73 ? -6.760 3.363 9.874 1.00 77.06 73 PRO A N 1
ATOM 525 C CA . PRO A 1 73 ? -6.193 2.933 11.138 1.00 77.06 73 PRO A CA 1
ATOM 526 C C . PRO A 1 73 ? -7.342 2.519 12.059 1.00 77.06 73 PRO A C 1
ATOM 528 O O . PRO A 1 73 ? -8.289 3.278 12.277 1.00 77.06 73 PRO A O 1
ATOM 531 N N . LEU A 1 74 ? -7.284 1.292 12.569 1.00 75.94 74 LEU A N 1
ATOM 532 C CA . LEU A 1 74 ? -8.233 0.822 13.567 1.00 75.94 74 LEU A CA 1
ATOM 533 C C . LEU A 1 74 ? -7.831 1.432 14.911 1.00 75.94 74 LEU A C 1
ATOM 535 O O . LEU A 1 74 ? -6.800 1.079 15.476 1.00 75.94 74 LEU A O 1
ATOM 539 N N . GLY A 1 75 ? -8.637 2.371 15.397 1.00 72.19 75 GLY A N 1
ATOM 540 C CA . GLY A 1 75 ? -8.489 2.987 16.710 1.00 72.19 75 GLY A CA 1
ATOM 541 C C . GLY A 1 75 ? -9.826 2.990 17.439 1.00 72.19 75 GLY A C 1
ATOM 542 O O . GLY A 1 75 ? -10.876 3.178 16.822 1.00 72.19 75 GLY A O 1
ATOM 543 N N . PHE A 1 76 ? -9.793 2.764 18.748 1.00 70.19 76 PHE A N 1
ATOM 544 C CA . PHE A 1 76 ? -10.972 2.901 19.597 1.00 70.19 76 PHE A CA 1
ATOM 545 C C . PHE A 1 76 ? -11.129 4.370 20.001 1.00 70.19 76 PHE A C 1
ATOM 547 O O . PHE A 1 76 ? -10.145 5.071 20.211 1.00 70.19 76 PHE A O 1
ATOM 554 N N . THR A 1 77 ? -12.368 4.855 20.080 1.00 66.62 77 THR A N 1
ATOM 555 C CA . THR A 1 77 ? -12.664 6.258 20.428 1.00 66.62 77 THR A CA 1
ATOM 556 C C . THR A 1 77 ? -12.404 6.571 21.906 1.00 66.62 77 THR A C 1
ATOM 558 O O . THR A 1 77 ? -12.297 7.735 22.273 1.00 66.62 77 THR A O 1
ATOM 561 N N . SER A 1 78 ? -12.295 5.542 22.746 1.00 67.00 78 SER A N 1
ATOM 562 C CA . SER A 1 78 ? -11.959 5.633 24.164 1.00 67.00 78 SER A CA 1
ATOM 563 C C . SER A 1 78 ? -10.703 4.821 24.451 1.00 67.00 78 SER A C 1
ATOM 565 O O . SER A 1 78 ? -10.574 3.697 23.955 1.00 67.00 78 SER A O 1
ATOM 567 N N . ASP A 1 79 ? -9.820 5.356 25.289 1.00 67.44 79 ASP A N 1
ATOM 568 C CA . ASP A 1 79 ? -8.700 4.595 25.834 1.00 67.44 79 ASP A CA 1
ATOM 569 C C . ASP A 1 79 ? -9.230 3.374 26.603 1.00 67.44 79 ASP A C 1
ATOM 571 O O . ASP A 1 79 ? -10.204 3.463 27.352 1.00 67.44 79 ASP A O 1
ATOM 575 N N . GLY A 1 80 ? -8.616 2.209 26.404 1.00 73.00 80 GLY A N 1
ATOM 576 C CA . GLY A 1 80 ? -8.988 0.999 27.131 1.00 73.00 80 GLY A CA 1
ATOM 577 C C . GLY A 1 80 ? -8.297 -0.258 26.613 1.00 73.00 80 GLY A C 1
ATOM 578 O O . GLY A 1 80 ? -7.707 -0.279 25.532 1.00 73.00 80 GLY A O 1
ATOM 579 N N . GLN A 1 81 ? -8.362 -1.322 27.407 1.00 81.62 81 GLN A N 1
ATOM 580 C CA . GLN A 1 81 ? -7.752 -2.607 27.082 1.00 81.62 81 GLN A CA 1
ATOM 581 C C . GLN A 1 81 ? -8.662 -3.422 26.155 1.00 81.62 81 GLN A C 1
ATOM 583 O O . GLN A 1 81 ? -9.864 -3.521 26.390 1.00 81.62 81 GLN A O 1
ATOM 588 N N . ILE A 1 82 ? -8.103 -4.043 25.112 1.00 86.06 82 ILE A N 1
ATOM 589 C CA . ILE A 1 82 ? -8.862 -4.967 24.256 1.00 86.06 82 ILE A CA 1
ATOM 590 C C . ILE A 1 82 ? -9.248 -6.195 25.085 1.00 86.06 82 ILE A C 1
ATOM 592 O O . ILE A 1 82 ? -8.377 -6.923 25.559 1.00 86.06 82 ILE A O 1
ATOM 596 N N . ALA A 1 83 ? -10.549 -6.455 25.211 1.00 88.62 83 ALA A N 1
ATOM 597 C CA . ALA A 1 83 ? -11.052 -7.668 25.842 1.00 88.62 83 ALA A CA 1
ATOM 598 C C . ALA A 1 83 ? -10.952 -8.861 24.885 1.00 88.62 83 ALA A C 1
ATOM 600 O O . ALA A 1 83 ? -10.499 -9.938 25.271 1.00 88.62 83 ALA A O 1
ATOM 601 N N . ARG A 1 84 ? -11.397 -8.688 23.630 1.00 90.00 84 ARG A N 1
ATOM 602 C CA . ARG A 1 84 ? -11.446 -9.763 22.624 1.00 90.00 84 ARG A CA 1
ATOM 603 C C . ARG A 1 84 ? -11.304 -9.222 21.205 1.00 90.00 84 ARG A C 1
ATOM 605 O O . ARG A 1 84 ? -11.841 -8.164 20.884 1.00 90.00 84 ARG A O 1
ATOM 612 N N . ILE A 1 85 ? -10.662 -10.013 20.349 1.00 91.06 85 ILE A N 1
ATOM 613 C CA . ILE A 1 85 ? -10.641 -9.844 18.891 1.00 91.06 85 ILE A CA 1
ATOM 614 C C . ILE A 1 85 ? -11.545 -10.925 18.287 1.00 91.06 85 ILE A C 1
ATOM 616 O O . ILE A 1 85 ? -11.524 -12.074 18.731 1.00 91.06 85 ILE A O 1
ATOM 620 N N . LEU A 1 86 ? -12.391 -10.544 17.331 1.00 93.12 86 LEU A N 1
ATOM 621 C CA . LEU A 1 86 ? -13.452 -11.390 16.765 1.00 93.12 86 LEU A CA 1
ATOM 622 C C . LEU A 1 86 ? -13.196 -11.793 15.307 1.00 93.12 86 LEU A C 1
ATOM 624 O O . LEU A 1 86 ? -14.016 -12.491 14.717 1.00 93.12 86 LEU A O 1
ATOM 628 N N . VAL A 1 87 ? -12.086 -11.340 14.730 1.00 93.50 87 VAL A N 1
ATOM 629 C CA . VAL A 1 87 ? -11.685 -11.585 13.342 1.00 93.50 87 VAL A CA 1
ATOM 630 C C . VAL A 1 87 ? -10.227 -12.021 13.287 1.00 93.50 87 VAL A C 1
ATOM 632 O O . VAL A 1 87 ? -9.447 -11.675 14.176 1.00 93.50 87 VAL A O 1
ATOM 635 N N . ASN A 1 88 ? -9.862 -12.759 12.245 1.00 92.75 88 ASN A N 1
ATOM 636 C CA . ASN A 1 88 ? -8.485 -13.154 11.989 1.00 92.75 88 ASN A CA 1
ATOM 637 C C . ASN A 1 88 ? -7.857 -12.295 10.892 1.00 92.75 88 ASN A C 1
ATOM 639 O O . ASN A 1 88 ? -8.529 -11.628 10.100 1.00 92.75 88 ASN A O 1
ATOM 643 N N . GLU A 1 89 ? -6.532 -12.332 10.838 1.00 88.06 89 GLU A N 1
ATOM 644 C CA . GLU A 1 89 ? -5.773 -11.706 9.765 1.00 88.06 89 GLU A CA 1
ATOM 645 C C . GLU A 1 89 ? -6.155 -12.317 8.408 1.00 88.06 89 GLU A C 1
ATOM 647 O O . GLU A 1 89 ? -6.196 -13.535 8.245 1.00 88.06 89 GLU A O 1
ATOM 652 N N . GLY A 1 90 ? -6.434 -11.456 7.426 1.00 90.81 90 GLY A N 1
ATOM 653 C CA . GLY A 1 90 ? -6.852 -11.865 6.081 1.00 90.81 90 GLY A CA 1
ATOM 654 C C . GLY A 1 90 ? -8.362 -12.047 5.892 1.00 90.81 90 GLY A C 1
ATOM 655 O O . GLY A 1 90 ? -8.799 -12.231 4.754 1.00 90.81 90 GLY A O 1
ATOM 656 N N . ASP A 1 91 ? -9.169 -11.942 6.953 1.00 92.69 91 ASP A N 1
ATOM 657 C CA . ASP A 1 91 ? -10.626 -12.039 6.843 1.00 92.69 91 ASP A CA 1
ATOM 658 C C . ASP A 1 91 ? -11.227 -10.854 6.064 1.00 92.69 91 ASP A C 1
ATOM 660 O O . ASP A 1 91 ? -10.861 -9.689 6.244 1.00 92.69 91 ASP A O 1
ATOM 664 N N . ILE A 1 92 ? -12.217 -11.140 5.211 1.00 92.31 92 ILE A N 1
ATOM 665 C CA . ILE A 1 92 ? -12.988 -10.109 4.504 1.00 92.31 92 ILE A CA 1
ATOM 666 C C . ILE A 1 92 ? -14.079 -9.585 5.436 1.00 92.31 92 ILE A C 1
ATOM 668 O O . ILE A 1 92 ? -15.005 -10.313 5.799 1.00 92.31 92 ILE A O 1
ATOM 672 N N . VAL A 1 93 ? -14.011 -8.297 5.765 1.00 92.62 93 VAL A N 1
ATOM 673 C CA . VAL A 1 93 ? -14.951 -7.638 6.679 1.00 92.62 93 VAL A CA 1
ATOM 674 C C . VAL A 1 93 ? -15.834 -6.622 5.962 1.00 92.62 93 VAL A C 1
ATOM 676 O O . VAL A 1 93 ? -15.468 -6.055 4.930 1.00 92.62 93 VAL A O 1
ATOM 679 N N . ARG A 1 94 ? -17.031 -6.384 6.500 1.00 93.06 94 ARG A N 1
ATOM 680 C CA . ARG A 1 94 ? -17.992 -5.408 5.960 1.00 93.06 94 ARG A CA 1
ATOM 681 C C . ARG A 1 94 ? -18.080 -4.172 6.848 1.00 93.06 94 ARG A C 1
ATOM 683 O O . ARG A 1 94 ? -17.797 -4.217 8.042 1.00 93.06 94 ARG A O 1
ATOM 690 N N . ARG A 1 95 ? -18.530 -3.052 6.276 1.00 91.56 95 ARG A N 1
ATOM 691 C CA . ARG A 1 95 ? -18.783 -1.825 7.044 1.00 91.56 95 ARG A CA 1
ATOM 692 C C . ARG A 1 95 ? -19.787 -2.103 8.168 1.00 91.56 95 ARG A C 1
ATOM 694 O O . ARG A 1 95 ? -20.856 -2.646 7.909 1.00 91.56 95 ARG A O 1
ATOM 701 N N . GLY A 1 96 ? -19.437 -1.692 9.386 1.00 91.31 96 GLY A N 1
ATOM 702 C CA . GLY A 1 96 ? -20.254 -1.895 10.586 1.00 91.31 96 GLY A CA 1
ATOM 703 C C . GLY A 1 96 ? -20.083 -3.265 11.249 1.00 91.31 96 GLY A C 1
ATOM 704 O O . GLY A 1 96 ? -20.726 -3.522 12.261 1.00 91.31 96 GLY A O 1
ATOM 705 N N . GLN A 1 97 ? -19.230 -4.143 10.715 1.00 92.75 97 GLN A N 1
ATOM 706 C CA . GLN A 1 97 ? -18.905 -5.409 11.365 1.00 92.75 97 GLN A CA 1
ATOM 707 C C . GLN A 1 97 ? -18.072 -5.165 12.628 1.00 92.75 97 GLN A C 1
ATOM 709 O O . GLN A 1 97 ? -17.088 -4.428 12.600 1.00 92.75 97 GLN A O 1
ATOM 714 N N . LEU A 1 98 ? -18.459 -5.808 13.729 1.00 91.94 98 LEU A N 1
ATOM 715 C CA . LEU A 1 98 ? -17.711 -5.772 14.981 1.00 91.94 98 LEU A CA 1
ATOM 716 C C . LEU A 1 98 ? -16.405 -6.564 14.827 1.00 91.94 98 LEU A C 1
ATOM 718 O O . LEU A 1 98 ? -16.438 -7.763 14.554 1.00 91.94 98 LEU A O 1
ATOM 722 N N . LEU A 1 99 ? -15.268 -5.890 15.002 1.00 92.19 99 LEU A N 1
ATOM 723 C CA . LEU A 1 99 ? -13.937 -6.490 14.831 1.00 92.19 99 LEU A CA 1
ATOM 724 C C . LEU A 1 99 ? -13.295 -6.877 16.167 1.00 92.19 99 LEU A C 1
ATOM 726 O O . LEU A 1 99 ? -12.640 -7.910 16.273 1.00 92.19 99 LEU A O 1
ATOM 730 N N . ALA A 1 100 ? -13.500 -6.057 17.196 1.00 90.00 100 ALA A N 1
ATOM 731 C CA . ALA A 1 100 ? -12.950 -6.243 18.530 1.00 90.00 100 ALA A CA 1
ATOM 732 C C . ALA A 1 100 ? -13.823 -5.531 19.572 1.00 90.00 100 ALA A C 1
ATOM 734 O O . ALA A 1 100 ? -14.579 -4.615 19.238 1.00 90.00 100 ALA A O 1
ATOM 735 N N . THR A 1 101 ? -13.711 -5.952 20.829 1.00 88.88 101 THR A N 1
ATOM 736 C CA . THR A 1 101 ? -14.423 -5.361 21.970 1.00 88.88 101 THR A CA 1
ATOM 737 C C . THR A 1 101 ? -13.439 -4.858 23.016 1.00 88.88 101 THR A C 1
ATOM 739 O O . THR A 1 101 ? -12.457 -5.540 23.317 1.00 88.88 101 THR A O 1
ATOM 742 N N . LEU A 1 102 ? -13.737 -3.700 23.600 1.00 88.25 102 LEU A N 1
ATOM 743 C CA . LEU A 1 102 ? -13.005 -3.122 24.727 1.00 88.25 102 LEU A CA 1
ATOM 744 C C . LEU A 1 102 ? -13.449 -3.764 26.050 1.00 88.25 102 LEU A C 1
ATOM 746 O O . LEU A 1 102 ? -14.602 -4.179 26.173 1.00 88.25 102 LEU A O 1
ATOM 750 N N . ASP A 1 103 ? -12.560 -3.820 27.038 1.00 86.44 103 ASP A N 1
ATOM 751 C CA . ASP A 1 103 ? -12.934 -4.078 28.427 1.00 86.44 103 ASP A CA 1
ATOM 752 C C . ASP A 1 103 ? -13.617 -2.833 29.009 1.00 86.44 103 ASP A C 1
ATOM 754 O O . ASP A 1 103 ? -13.008 -1.774 29.159 1.00 86.44 103 ASP A O 1
ATOM 758 N N . THR A 1 104 ? -14.907 -2.960 29.315 1.00 87.00 104 THR A N 1
ATOM 759 C CA . THR A 1 104 ? -15.737 -1.866 29.828 1.00 87.00 104 THR A CA 1
ATOM 760 C C . THR A 1 104 ? -15.858 -1.866 31.349 1.00 87.00 104 THR A C 1
ATOM 762 O O . THR A 1 104 ? -16.583 -1.030 31.883 1.00 87.00 104 THR A O 1
ATOM 765 N N . THR A 1 105 ? -15.178 -2.768 32.064 1.00 87.00 105 THR A N 1
ATOM 766 C CA . THR A 1 105 ? -15.215 -2.844 33.536 1.00 87.00 105 THR A CA 1
ATOM 767 C C . THR A 1 105 ? -14.983 -1.489 34.227 1.00 87.00 105 THR A C 1
ATOM 769 O O . THR A 1 105 ? -15.808 -1.127 35.069 1.00 87.00 105 THR A O 1
ATOM 772 N N . PRO A 1 106 ? -13.947 -0.693 33.876 1.00 83.06 106 PRO A N 1
ATOM 773 C CA . PRO A 1 106 ? -13.733 0.604 34.525 1.00 83.06 106 PRO A CA 1
ATOM 774 C C . PRO A 1 106 ? -14.849 1.613 34.217 1.00 83.06 106 PRO A C 1
ATOM 776 O O . PRO A 1 106 ? -15.305 2.312 35.115 1.00 83.06 106 PRO A O 1
ATOM 779 N N . ILE A 1 107 ? -15.344 1.635 32.975 1.00 85.44 107 ILE A N 1
ATOM 780 C CA . ILE A 1 107 ? -16.406 2.554 32.535 1.00 85.44 107 ILE A CA 1
ATOM 781 C C . ILE A 1 107 ? -17.719 2.251 33.266 1.00 85.44 107 ILE A C 1
ATOM 783 O O . ILE A 1 107 ? -18.422 3.158 33.703 1.00 85.44 107 ILE A O 1
ATOM 787 N N . VAL A 1 108 ? -18.056 0.967 33.418 1.00 87.31 108 VAL A N 1
ATOM 788 C CA . VAL A 1 108 ? -19.266 0.541 34.135 1.00 87.31 108 VAL A CA 1
ATOM 789 C C . VAL A 1 108 ? -19.169 0.895 35.619 1.00 87.31 108 VAL A C 1
ATOM 791 O O . VAL A 1 108 ? -20.159 1.343 36.198 1.00 87.31 108 VAL A O 1
ATOM 794 N N . ALA A 1 109 ? -17.989 0.736 36.227 1.00 87.25 109 ALA A N 1
ATOM 795 C CA . ALA A 1 109 ? -17.768 1.130 37.615 1.00 87.25 109 ALA A CA 1
ATOM 796 C C . ALA A 1 109 ? -17.975 2.643 37.808 1.00 87.25 109 ALA A C 1
ATOM 798 O O . ALA A 1 109 ? -18.738 3.042 38.686 1.00 87.25 109 ALA A O 1
ATOM 799 N N . GLU A 1 110 ? -17.380 3.476 36.954 1.00 87.12 110 GLU A N 1
ATOM 800 C CA . GLU A 1 110 ? -17.536 4.937 37.003 1.00 87.12 110 GLU A CA 1
ATOM 801 C C . GLU A 1 110 ? -18.993 5.373 36.787 1.00 87.12 110 GLU A C 1
ATOM 803 O O . GLU A 1 110 ? -19.527 6.177 37.555 1.00 87.12 110 GLU A O 1
ATOM 808 N N . LEU A 1 111 ? -19.678 4.772 35.809 1.00 91.12 111 LEU A N 1
ATOM 809 C CA . LEU A 1 111 ? -21.092 5.039 35.555 1.00 91.12 111 LEU A CA 1
ATOM 810 C C . LEU A 1 111 ? -21.963 4.710 36.775 1.00 91.12 111 LEU A C 1
ATOM 812 O O . LEU A 1 111 ? -22.881 5.464 37.091 1.00 91.12 111 LEU A O 1
ATOM 816 N N . SER A 1 112 ? -21.678 3.603 37.465 1.00 92.12 112 SER A N 1
ATOM 817 C CA . SER A 1 112 ? -22.449 3.193 38.643 1.00 92.12 112 SER A CA 1
ATOM 818 C C . SER A 1 112 ? -22.313 4.171 39.814 1.00 92.12 112 SER A C 1
ATOM 820 O O . SER A 1 112 ? -23.296 4.425 40.508 1.00 92.12 112 SER A O 1
ATOM 822 N N . VAL A 1 113 ? -21.129 4.768 39.998 1.00 92.56 113 VAL A N 1
ATOM 823 C CA . VAL A 1 113 ? -20.900 5.811 41.008 1.00 92.56 113 VAL A CA 1
ATOM 824 C C . VAL A 1 113 ? -21.681 7.071 40.642 1.00 92.56 113 VAL A C 1
ATOM 826 O O . VAL A 1 113 ? -22.454 7.566 41.458 1.00 92.56 113 VAL A O 1
ATOM 829 N N . ALA A 1 114 ? -21.570 7.531 39.394 1.00 92.75 114 ALA A N 1
ATOM 830 C CA . ALA A 1 114 ? -22.269 8.728 38.926 1.00 92.75 114 ALA A CA 1
ATOM 831 C C . ALA A 1 114 ? -23.803 8.607 39.023 1.00 92.75 114 ALA A C 1
ATOM 833 O O . ALA A 1 114 ? -24.487 9.587 39.304 1.00 92.75 114 ALA A O 1
ATOM 834 N N . GLN A 1 115 ? -24.354 7.407 38.812 1.00 93.19 115 GLN A N 1
ATOM 835 C CA . GLN A 1 115 ? -25.789 7.145 38.961 1.00 93.19 115 GLN A CA 1
ATOM 836 C C . GLN A 1 115 ? -26.260 7.111 40.421 1.00 93.19 115 GLN A C 1
ATOM 838 O O . GLN A 1 115 ? -27.438 7.345 40.664 1.00 93.19 115 GLN A O 1
ATOM 843 N N . ALA A 1 116 ? -25.379 6.799 41.375 1.00 91.12 116 ALA A N 1
ATOM 844 C CA . ALA A 1 116 ? -25.710 6.775 42.801 1.00 91.12 116 ALA A CA 1
ATOM 845 C C . ALA A 1 116 ? -25.633 8.165 43.457 1.00 91.12 116 ALA A C 1
ATOM 847 O O . ALA A 1 116 ? -26.236 8.382 44.506 1.00 91.12 116 ALA A O 1
ATOM 848 N N . GLU A 1 117 ? -24.879 9.087 42.855 1.00 86.88 117 GLU A N 1
ATOM 849 C CA . GLU A 1 117 ? -24.754 10.480 43.299 1.00 86.88 117 GLU A CA 1
ATOM 850 C C . GLU A 1 117 ? -25.846 11.409 42.730 1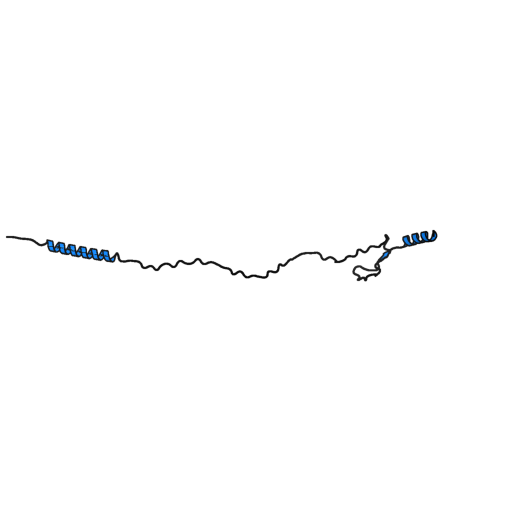.00 86.88 117 GLU A C 1
ATOM 852 O O . GLU A 1 117 ? -25.953 12.556 43.171 1.00 86.88 117 GLU A O 1
ATOM 857 N N . ALA A 1 118 ? -26.646 10.927 41.771 1.00 68.38 118 ALA A N 1
ATOM 858 C CA . ALA A 1 118 ? -27.780 11.635 41.167 1.00 68.38 118 ALA A CA 1
ATOM 859 C C . ALA A 1 118 ? -29.094 11.392 41.928 1.00 68.38 118 ALA A C 1
ATOM 861 O O . ALA A 1 118 ? -29.870 12.368 42.066 1.00 68.38 118 ALA A O 1
#

Radius of gyration: 66.43 Å; chains: 1; bounding box: 124×41×170 Å

Sequence (118 aa):
MIGSERPLKLMFRRAALSALLFSSLVLVGCGSASDAPPTAQALPTVRVAIVATSASALEIQAIGTAMWRQETPLGFTSDGQIARILVNEGDIVRRGQLLATLDTTPIVAELSVAQAEA

Secondary structure (DSSP, 8-state):
------SHHHHHHHHHHHHHHHHHHHHHTT-----PPP-PPPPPP-----------------------S-------SS---EEEE-S-TT----TT---EEE--HHHHHHHHHHHH--

pLDDT: mean 78.71, std 12.81, range [39.38, 93.5]